Protein AF-A0AA36CR37-F1 (afdb_monomer_lite)

Structure (mmCIF, N/CA/C/O backbone):
data_AF-A0AA36CR37-F1
#
_entry.id   AF-A0AA36CR37-F1
#
loop_
_atom_site.group_PDB
_atom_site.id
_atom_site.type_symbol
_atom_site.label_atom_id
_atom_site.label_alt_id
_atom_site.label_comp_id
_atom_site.label_asym_id
_atom_site.label_entity_id
_atom_site.label_seq_id
_atom_site.pdbx_PDB_ins_code
_atom_site.Cartn_x
_atom_site.Cartn_y
_atom_site.Cartn_z
_atom_site.occupancy
_atom_site.B_iso_or_equiv
_atom_site.auth_seq_id
_atom_site.auth_comp_id
_atom_site.auth_asym_id
_atom_site.auth_atom_id
_atom_site.pdbx_PDB_model_num
ATOM 1 N N . MET A 1 1 ? -10.581 1.719 -8.230 1.00 58.47 1 MET A N 1
ATOM 2 C CA . MET A 1 1 ? -10.222 2.899 -7.417 1.00 58.47 1 MET A CA 1
ATOM 3 C C . MET A 1 1 ? -10.086 4.065 -8.380 1.00 58.47 1 MET A C 1
ATOM 5 O O . MET A 1 1 ? -9.454 3.871 -9.411 1.00 58.47 1 MET A O 1
ATOM 9 N N . ASP A 1 2 ? -10.707 5.212 -8.111 1.00 70.06 2 ASP A N 1
ATOM 10 C CA . ASP A 1 2 ? -10.613 6.367 -9.014 1.00 70.06 2 ASP A CA 1
ATOM 11 C C . ASP A 1 2 ? -9.198 6.959 -9.026 1.00 70.06 2 ASP A C 1
ATOM 13 O O . ASP A 1 2 ? -8.503 6.947 -8.007 1.00 70.06 2 ASP A O 1
ATOM 17 N N . CYS A 1 3 ? -8.774 7.521 -10.164 1.00 65.88 3 CYS A N 1
ATOM 18 C CA . CYS A 1 3 ? -7.443 8.125 -10.312 1.00 65.88 3 CYS A CA 1
ATOM 19 C C . CYS A 1 3 ? -7.154 9.187 -9.240 1.00 65.88 3 CYS A C 1
ATOM 21 O O . CYS A 1 3 ? -6.033 9.268 -8.749 1.00 65.88 3 CYS A O 1
ATOM 23 N N . ALA A 1 4 ? -8.167 9.960 -8.830 1.00 70.19 4 ALA A N 1
ATOM 24 C CA . ALA A 1 4 ? -8.030 10.970 -7.782 1.00 70.19 4 ALA A CA 1
ATOM 25 C C . ALA A 1 4 ? -7.630 10.357 -6.430 1.00 70.19 4 ALA A C 1
ATOM 27 O O . ALA A 1 4 ? -6.719 10.862 -5.776 1.00 70.19 4 ALA A O 1
ATOM 28 N N . ALA A 1 5 ? -8.249 9.238 -6.042 1.00 69.44 5 ALA A N 1
ATOM 29 C CA . ALA A 1 5 ? -7.909 8.525 -4.813 1.00 69.44 5 ALA A CA 1
ATOM 30 C C . ALA A 1 5 ? -6.483 7.958 -4.872 1.00 69.44 5 ALA A C 1
ATOM 32 O O . ALA A 1 5 ? -5.746 8.026 -3.891 1.00 69.44 5 ALA A O 1
ATOM 33 N N . LEU A 1 6 ? -6.063 7.473 -6.044 1.00 67.94 6 LEU A N 1
ATOM 34 C CA . LEU A 1 6 ? -4.705 6.979 -6.261 1.00 67.94 6 LEU A CA 1
ATOM 35 C C . LEU A 1 6 ? -3.662 8.111 -6.163 1.00 67.94 6 LEU A C 1
ATOM 37 O O . LEU A 1 6 ? -2.621 7.939 -5.530 1.00 67.94 6 LEU A O 1
ATOM 41 N N . CYS A 1 7 ? -3.948 9.287 -6.734 1.00 70.19 7 CYS A N 1
ATOM 42 C CA . CYS A 1 7 ? -3.107 10.485 -6.619 1.00 70.19 7 CYS A CA 1
ATOM 43 C C . CYS A 1 7 ? -2.995 10.987 -5.171 1.00 70.19 7 CYS A C 1
ATOM 45 O O . CYS A 1 7 ? -1.906 11.308 -4.704 1.00 70.19 7 CYS A O 1
ATOM 47 N N . LEU A 1 8 ? -4.109 11.022 -4.439 1.00 71.50 8 LEU A N 1
ATOM 48 C CA . LEU A 1 8 ? -4.128 11.384 -3.021 1.00 71.50 8 LEU A CA 1
ATOM 49 C C . LEU A 1 8 ? -3.321 10.394 -2.174 1.00 71.50 8 LEU A C 1
ATOM 51 O O . LEU A 1 8 ? -2.512 10.805 -1.345 1.00 71.50 8 LEU A O 1
ATOM 55 N N . PHE A 1 9 ? -3.488 9.094 -2.417 1.00 74.44 9 PHE A N 1
ATOM 56 C CA . PHE A 1 9 ? -2.753 8.059 -1.701 1.00 74.44 9 PHE A CA 1
ATOM 57 C C . PHE A 1 9 ? -1.248 8.125 -1.983 1.00 74.44 9 PHE A C 1
ATOM 59 O O . PHE A 1 9 ? -0.453 8.153 -1.048 1.00 74.44 9 PHE A O 1
ATOM 66 N N . THR A 1 10 ? -0.851 8.222 -3.257 1.00 74.12 10 THR A N 1
ATOM 67 C CA . THR A 1 10 ? 0.560 8.371 -3.674 1.00 74.12 10 THR A CA 1
ATOM 68 C C . THR A 1 10 ? 1.224 9.616 -3.076 1.00 74.12 10 THR A C 1
ATOM 70 O O . THR A 1 10 ? 2.375 9.540 -2.638 1.00 74.12 10 THR A O 1
ATOM 73 N N . ALA A 1 11 ? 0.498 10.736 -2.993 1.00 73.12 11 ALA A N 1
ATOM 74 C CA . ALA A 1 11 ? 0.961 11.941 -2.308 1.00 73.12 11 ALA A CA 1
ATOM 75 C C . ALA A 1 11 ? 1.119 11.717 -0.795 1.00 73.12 11 ALA A C 1
ATOM 77 O O . ALA A 1 11 ? 2.156 12.066 -0.230 1.00 73.12 11 ALA A O 1
ATOM 78 N N . ALA A 1 12 ? 0.137 11.084 -0.149 1.00 75.12 12 ALA A N 1
ATOM 79 C CA . ALA A 1 12 ? 0.159 10.818 1.288 1.00 75.12 12 ALA A CA 1
ATOM 80 C C . ALA A 1 12 ? 1.325 9.898 1.691 1.00 75.12 12 ALA A C 1
ATOM 82 O O . ALA A 1 12 ? 2.008 10.149 2.685 1.00 75.12 12 ALA A O 1
ATOM 83 N N . VAL A 1 13 ? 1.628 8.871 0.885 1.00 78.25 13 VAL A N 1
ATOM 84 C CA . VAL A 1 13 ? 2.784 7.988 1.127 1.00 78.25 13 VAL A CA 1
ATOM 85 C C . VAL A 1 13 ? 4.130 8.634 0.764 1.00 78.25 13 VAL A C 1
ATOM 87 O O . VAL A 1 13 ? 5.173 7.986 0.887 1.00 78.25 13 VAL A O 1
ATOM 90 N N . ASN A 1 14 ? 4.128 9.900 0.322 1.00 71.62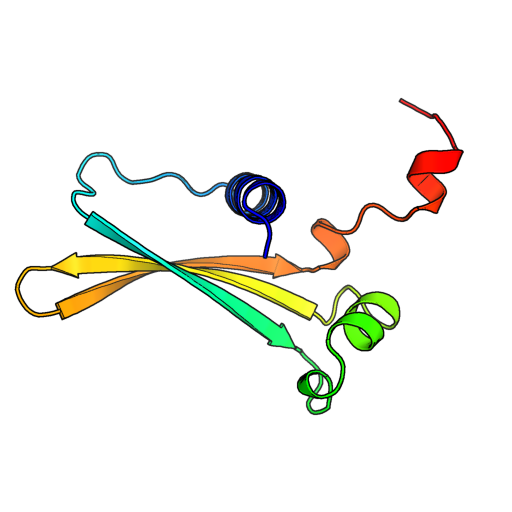 14 ASN A N 1
ATOM 91 C CA . ASN A 1 14 ? 5.298 10.646 -0.145 1.00 71.62 14 ASN A CA 1
ATOM 92 C C . ASN A 1 14 ? 6.123 9.861 -1.176 1.00 71.62 14 ASN A C 1
ATOM 94 O O . ASN A 1 14 ? 7.358 9.828 -1.119 1.00 71.62 14 ASN A O 1
ATOM 98 N N . PHE A 1 15 ? 5.448 9.196 -2.117 1.00 69.75 15 PHE A N 1
ATOM 99 C CA . PHE A 1 15 ? 6.147 8.450 -3.152 1.00 69.75 15 PHE A CA 1
ATOM 100 C C . PHE A 1 15 ? 6.894 9.411 -4.085 1.00 69.75 15 PHE A C 1
ATOM 102 O O . PHE A 1 15 ? 6.328 10.372 -4.606 1.00 69.75 15 PHE A O 1
ATOM 109 N N . ARG A 1 16 ? 8.182 9.143 -4.312 1.00 66.75 16 ARG A N 1
ATOM 110 C CA . ARG A 1 16 ? 9.006 9.846 -5.298 1.00 66.75 16 ARG A CA 1
ATOM 111 C C . ARG A 1 16 ? 9.673 8.812 -6.188 1.00 66.75 16 ARG A C 1
ATOM 113 O O . ARG A 1 16 ? 10.458 8.003 -5.696 1.00 66.75 16 ARG A O 1
ATOM 120 N N . ALA A 1 17 ? 9.371 8.857 -7.483 1.00 63.09 17 ALA A N 1
ATOM 121 C CA . ALA A 1 17 ? 10.088 8.058 -8.467 1.00 63.09 17 ALA A CA 1
ATOM 122 C C . ALA A 1 17 ? 11.578 8.441 -8.451 1.00 63.09 17 ALA A C 1
ATOM 124 O O . ALA A 1 17 ? 11.926 9.621 -8.342 1.00 63.09 17 ALA A O 1
ATOM 125 N N . GLY A 1 18 ? 12.458 7.442 -8.512 1.00 65.31 18 GLY A N 1
ATOM 126 C CA . GLY A 1 18 ? 13.895 7.677 -8.571 1.00 65.31 18 GLY A CA 1
ATOM 127 C C . GLY A 1 18 ? 14.302 8.279 -9.923 1.00 65.31 18 GLY A C 1
ATOM 128 O O . GLY A 1 18 ? 13.627 8.052 -10.925 1.00 65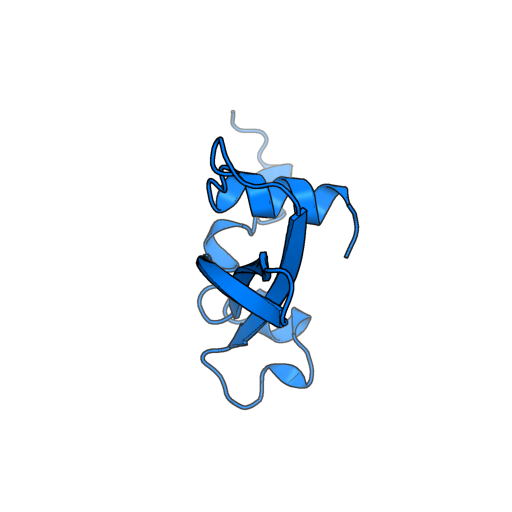.31 18 GLY A O 1
ATOM 129 N N . PRO A 1 19 ? 15.429 9.008 -9.995 1.00 58.69 19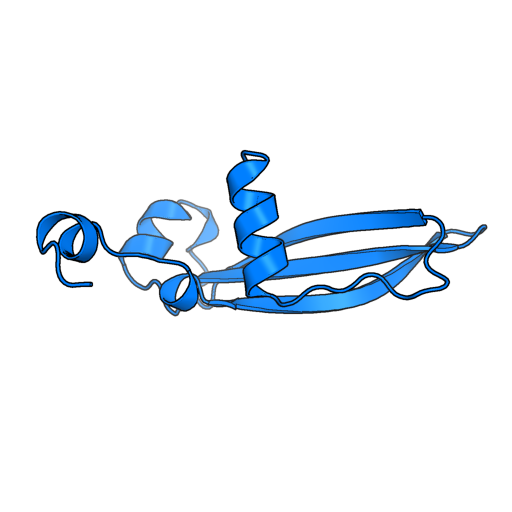 PRO A N 1
ATOM 130 C CA . PRO A 1 19 ? 15.857 9.682 -11.225 1.00 58.69 19 PRO A CA 1
ATOM 131 C C . PRO A 1 19 ? 16.193 8.726 -12.386 1.00 58.69 19 PRO A C 1
ATOM 133 O O . PRO A 1 19 ? 16.190 9.153 -13.534 1.00 58.69 19 PRO A O 1
ATOM 136 N N . ASN A 1 20 ? 16.453 7.444 -12.102 1.00 62.38 20 ASN A N 1
ATOM 137 C CA . ASN A 1 20 ? 16.794 6.417 -13.098 1.00 62.38 20 ASN A CA 1
ATOM 138 C C . ASN A 1 20 ? 15.666 5.399 -13.332 1.00 62.38 20 ASN A C 1
ATOM 140 O O . ASN A 1 20 ? 15.887 4.371 -13.968 1.00 62.38 20 ASN A O 1
ATOM 144 N N . THR A 1 21 ? 14.475 5.647 -12.790 1.00 64.06 21 THR A N 1
ATOM 145 C CA . THR A 1 21 ? 13.340 4.738 -12.929 1.00 64.06 21 THR A CA 1
ATOM 146 C C . THR A 1 21 ? 12.775 4.837 -14.348 1.00 64.06 21 THR A C 1
ATOM 148 O O . THR A 1 21 ? 12.180 5.847 -14.710 1.00 64.06 21 THR A O 1
ATOM 151 N N . MET A 1 22 ? 12.984 3.800 -15.166 1.00 64.06 22 MET A N 1
ATOM 152 C CA . MET A 1 22 ? 12.578 3.790 -16.582 1.00 64.06 22 MET A CA 1
ATOM 153 C C . MET A 1 22 ? 11.160 3.248 -16.806 1.00 64.06 22 MET A C 1
ATOM 155 O O . MET A 1 22 ? 10.440 3.745 -17.668 1.00 64.06 22 MET A O 1
ATOM 159 N N . SER A 1 23 ? 10.757 2.225 -16.049 1.00 75.12 23 SER A N 1
ATOM 160 C CA . SER A 1 23 ? 9.434 1.601 -16.137 1.00 75.12 23 SER A CA 1
ATOM 161 C C . SER A 1 23 ? 9.073 0.983 -14.789 1.00 75.12 23 SER A C 1
ATOM 163 O O . SER A 1 23 ? 9.822 0.157 -14.263 1.00 75.12 23 SER A O 1
ATOM 165 N N . CYS A 1 24 ? 7.939 1.403 -14.231 1.00 71.38 24 CYS A N 1
ATOM 166 C CA . CYS A 1 24 ? 7.425 0.877 -12.976 1.00 71.38 24 CYS A CA 1
ATOM 167 C C . CYS A 1 24 ? 5.983 0.420 -13.111 1.00 71.38 24 CYS A C 1
ATOM 169 O O . CYS A 1 24 ? 5.162 1.133 -13.688 1.00 71.38 24 CYS A O 1
ATOM 171 N N . ASP A 1 25 ? 5.701 -0.706 -12.468 1.00 79.50 25 ASP A N 1
ATOM 172 C CA . ASP A 1 25 ? 4.356 -1.159 -12.170 1.00 79.50 25 ASP A CA 1
ATOM 173 C C . ASP A 1 25 ? 4.028 -0.852 -10.711 1.00 79.50 25 ASP A C 1
ATOM 175 O O . ASP A 1 25 ? 4.871 -0.944 -9.812 1.00 79.50 25 ASP A O 1
ATOM 179 N N . TYR A 1 26 ? 2.779 -0.469 -10.474 1.00 78.62 26 TYR A N 1
ATOM 180 C CA . TYR A 1 26 ? 2.292 -0.085 -9.158 1.00 78.62 26 TYR A CA 1
ATOM 181 C C . TYR A 1 26 ? 1.145 -0.999 -8.768 1.00 78.62 26 TYR A C 1
ATOM 183 O O . TYR A 1 26 ? 0.217 -1.212 -9.547 1.00 78.62 26 TYR A O 1
ATOM 191 N N . CYS A 1 27 ? 1.188 -1.502 -7.541 1.00 78.44 27 CYS A N 1
ATOM 192 C CA . CYS A 1 27 ? 0.100 -2.276 -6.971 1.00 78.44 27 CYS A CA 1
ATOM 193 C C . CYS A 1 27 ? -0.312 -1.651 -5.642 1.00 78.44 27 CYS A C 1
ATOM 195 O O . CYS A 1 27 ? 0.525 -1.450 -4.759 1.00 78.44 27 CYS A O 1
ATOM 197 N N . VAL A 1 28 ? -1.602 -1.345 -5.508 1.00 79.00 28 VAL A N 1
ATOM 198 C CA . VAL A 1 28 ? -2.186 -0.960 -4.225 1.00 79.00 28 VAL A CA 1
ATOM 199 C C . VAL A 1 28 ? -2.778 -2.211 -3.599 1.00 79.00 28 VAL A C 1
ATOM 201 O O . VAL A 1 28 ? -3.719 -2.791 -4.137 1.00 79.00 28 VAL A O 1
ATOM 204 N N . ASP A 1 29 ? -2.214 -2.608 -2.467 1.00 83.38 29 ASP A N 1
ATOM 205 C CA . ASP A 1 29 ? -2.687 -3.727 -1.664 1.00 83.38 29 ASP A CA 1
ATOM 206 C C . ASP A 1 29 ? -3.363 -3.197 -0.397 1.00 83.38 29 ASP A C 1
ATOM 208 O O . ASP A 1 29 ? -2.944 -2.188 0.179 1.00 83.38 29 ASP A O 1
ATOM 212 N N . THR A 1 30 ? -4.422 -3.873 0.028 1.00 78.81 30 THR A N 1
ATOM 213 C CA . THR A 1 30 ? -5.146 -3.545 1.253 1.00 78.81 30 THR A CA 1
ATOM 214 C C . THR A 1 30 ? -4.928 -4.669 2.243 1.00 78.81 30 THR A C 1
ATOM 216 O O . THR A 1 30 ? -5.244 -5.823 1.975 1.00 78.81 30 THR A O 1
ATOM 219 N N . ARG A 1 31 ? -4.393 -4.329 3.407 1.00 84.56 31 ARG A N 1
ATOM 220 C CA . ARG A 1 31 ? -4.095 -5.263 4.485 1.00 84.56 31 ARG A CA 1
ATOM 221 C C . ARG A 1 31 ? -4.950 -4.919 5.683 1.00 84.56 31 ARG A C 1
ATOM 223 O O . ARG A 1 31 ? -5.202 -3.751 5.956 1.00 84.56 31 ARG A O 1
ATOM 230 N N . SER A 1 32 ? -5.368 -5.938 6.415 1.00 79.56 32 SER A N 1
ATOM 231 C CA . SER A 1 32 ? -6.065 -5.748 7.677 1.00 79.56 32 SER A CA 1
ATOM 232 C C . SER A 1 32 ? -5.308 -6.408 8.813 1.00 79.56 32 SER A C 1
ATOM 234 O O . SER A 1 32 ? -4.704 -7.467 8.637 1.00 79.56 32 SER A O 1
ATOM 236 N N . THR A 1 33 ? -5.369 -5.795 9.989 1.00 77.94 33 THR A N 1
ATOM 237 C CA . THR A 1 33 ? -4.971 -6.429 11.250 1.00 77.94 33 THR A CA 1
ATOM 238 C C . THR A 1 33 ? -5.996 -7.467 11.728 1.00 77.94 33 THR A C 1
ATOM 240 O O . THR A 1 33 ? -5.683 -8.264 12.612 1.00 77.94 33 THR A O 1
ATOM 243 N N . TYR A 1 34 ? -7.192 -7.503 11.127 1.00 74.12 34 TYR A N 1
ATOM 244 C CA . TYR A 1 34 ? -8.273 -8.435 11.440 1.00 74.12 34 TYR A CA 1
ATOM 245 C C . TYR A 1 34 ? -8.455 -9.482 10.340 1.00 74.12 34 TYR A C 1
ATOM 247 O O . TYR A 1 34 ? -8.449 -9.181 9.147 1.00 74.12 34 TYR A O 1
ATOM 255 N N . LYS A 1 35 ? -8.676 -10.729 10.758 1.00 68.81 35 LYS A N 1
ATOM 256 C CA . LYS A 1 35 ? -8.794 -11.883 9.859 1.00 68.81 35 LYS A CA 1
ATOM 257 C C . LYS A 1 35 ? -10.042 -11.834 8.965 1.00 68.81 35 LYS A C 1
ATOM 259 O O . LYS A 1 35 ? -9.965 -12.243 7.812 1.00 68.81 35 LYS A O 1
ATOM 264 N N . ASP A 1 36 ? -11.133 -11.262 9.471 1.00 67.44 36 ASP A N 1
ATOM 265 C CA . ASP A 1 36 ? -12.459 -11.273 8.824 1.00 67.44 36 ASP A CA 1
ATOM 266 C C . ASP A 1 36 ? -12.761 -9.970 8.062 1.00 67.44 36 ASP A C 1
ATOM 268 O O . ASP A 1 36 ? -13.883 -9.680 7.664 1.00 67.44 36 ASP A O 1
ATOM 272 N N . CYS A 1 37 ? -11.743 -9.134 7.868 1.00 69.50 37 CYS A N 1
ATOM 273 C CA . CYS A 1 37 ? -11.919 -7.802 7.302 1.00 69.50 37 CYS A CA 1
ATOM 274 C C . CYS A 1 37 ? -12.162 -7.794 5.789 1.00 69.50 37 CYS A C 1
ATOM 276 O O . CYS A 1 37 ? -12.673 -6.823 5.233 1.00 69.50 37 CYS A O 1
ATOM 278 N N . PHE A 1 38 ? -11.764 -8.869 5.113 1.00 65.25 38 PHE A N 1
ATOM 279 C CA . PHE A 1 38 ? -11.817 -8.965 3.659 1.00 65.25 38 PHE A CA 1
ATOM 280 C C . PHE A 1 38 ? -13.226 -9.247 3.123 1.00 65.25 38 PHE A C 1
ATOM 282 O O . PHE A 1 38 ? -13.463 -9.008 1.941 1.00 65.25 38 PHE A O 1
ATOM 289 N N . ASP A 1 39 ? -14.163 -9.671 3.979 1.00 75.06 39 ASP A N 1
ATOM 290 C CA . ASP A 1 39 ? -15.566 -9.872 3.598 1.00 75.06 39 ASP A CA 1
ATOM 291 C C . ASP A 1 39 ? -16.291 -8.535 3.369 1.00 75.06 39 ASP A C 1
ATOM 293 O O . ASP A 1 39 ? -17.162 -8.432 2.504 1.00 75.06 39 ASP A O 1
ATOM 297 N N . ASN A 1 40 ? -15.904 -7.486 4.105 1.00 74.19 40 ASN A N 1
ATOM 298 C CA . ASN A 1 40 ? -16.417 -6.131 3.920 1.00 74.19 40 ASN A CA 1
ATOM 299 C C . ASN A 1 40 ? -15.397 -5.073 4.369 1.00 74.19 40 ASN A C 1
ATOM 301 O O . ASN A 1 40 ? -15.398 -4.593 5.506 1.00 74.19 40 ASN A O 1
ATOM 305 N N . VAL A 1 41 ? -14.543 -4.668 3.430 1.00 72.81 41 VAL A N 1
ATOM 306 C CA . VAL A 1 41 ? -13.460 -3.706 3.677 1.00 72.81 41 VAL A CA 1
ATOM 307 C C . VAL A 1 41 ? -13.984 -2.344 4.156 1.00 72.81 41 VAL A C 1
ATOM 309 O O . VAL A 1 41 ? -13.355 -1.729 5.017 1.00 72.81 41 VAL A O 1
ATOM 312 N N . LEU A 1 42 ? -15.139 -1.879 3.654 1.00 73.62 42 LEU A N 1
ATOM 313 C CA . LEU A 1 42 ? -15.727 -0.600 4.080 1.00 73.62 42 LEU A CA 1
ATOM 314 C C . LEU A 1 42 ? -16.190 -0.647 5.536 1.00 73.62 42 LEU A C 1
ATOM 316 O O . LEU A 1 42 ? -15.890 0.261 6.304 1.00 73.62 42 LEU A O 1
ATOM 320 N N . GLU A 1 43 ? -16.910 -1.695 5.927 1.00 75.50 43 GLU A N 1
ATOM 321 C CA . GLU A 1 43 ? -17.377 -1.852 7.309 1.00 75.50 43 GLU A CA 1
ATOM 322 C C . GLU A 1 43 ? -16.203 -1.880 8.289 1.00 75.50 43 GLU A C 1
ATOM 324 O O . GLU A 1 43 ? -16.229 -1.227 9.332 1.00 75.50 43 GLU A O 1
ATOM 329 N N . CYS A 1 44 ? -15.136 -2.569 7.902 1.00 76.19 44 CYS A N 1
ATOM 330 C CA . CYS A 1 44 ? -13.884 -2.591 8.633 1.00 76.19 44 CYS A CA 1
ATOM 331 C C . CYS A 1 44 ? -13.264 -1.199 8.796 1.00 76.19 44 CYS A C 1
ATOM 333 O O . CYS A 1 44 ? -12.903 -0.809 9.907 1.00 76.19 44 CYS A O 1
ATOM 335 N N . ALA A 1 45 ? -13.180 -0.444 7.696 1.00 75.62 45 ALA A N 1
ATOM 336 C CA . ALA A 1 45 ? -12.641 0.910 7.674 1.00 75.62 45 ALA A CA 1
ATOM 337 C C . ALA A 1 45 ? -13.413 1.852 8.611 1.00 75.62 45 ALA A C 1
ATOM 339 O O . ALA A 1 45 ? -12.809 2.682 9.285 1.00 75.62 45 ALA A O 1
ATOM 340 N N . TYR A 1 46 ? -14.739 1.703 8.689 1.00 76.00 46 TYR A N 1
ATOM 341 C CA . TYR A 1 46 ? -15.579 2.488 9.595 1.00 76.00 46 TYR A CA 1
ATOM 342 C C . TYR A 1 46 ? -15.487 2.039 11.054 1.00 76.00 46 TYR A C 1
ATOM 344 O O . TYR A 1 46 ? -15.565 2.873 11.956 1.00 76.00 46 TYR A O 1
ATOM 352 N N . ARG A 1 47 ? -15.349 0.733 11.304 1.00 79.25 47 ARG A N 1
ATOM 353 C CA . ARG A 1 47 ? -15.324 0.172 12.660 1.00 79.25 47 ARG A CA 1
ATOM 354 C C . ARG A 1 47 ? -13.991 0.403 13.361 1.00 79.25 47 ARG A C 1
ATOM 356 O O . ARG A 1 47 ? -13.978 0.768 14.534 1.00 79.25 47 ARG A O 1
ATOM 363 N N . ASP A 1 48 ? -12.894 0.167 12.651 1.00 78.56 48 ASP A N 1
ATOM 364 C CA . ASP A 1 48 ? -11.538 0.413 13.128 1.00 78.56 48 ASP A CA 1
ATOM 365 C C . ASP A 1 48 ? -10.652 0.910 11.973 1.00 78.56 48 ASP A C 1
ATOM 367 O O . ASP A 1 48 ? -9.937 0.125 11.339 1.00 78.56 48 ASP A O 1
ATOM 371 N N . PRO A 1 49 ? -10.655 2.227 11.705 1.00 77.19 49 PRO A N 1
ATOM 372 C CA . PRO A 1 49 ? -9.847 2.807 10.640 1.00 77.19 49 PRO A CA 1
ATOM 373 C C . PRO A 1 49 ? -8.342 2.607 10.867 1.00 77.19 49 PRO A C 1
ATOM 375 O O . PRO A 1 49 ? -7.574 2.687 9.911 1.00 77.19 49 PRO A O 1
ATOM 378 N N . ALA A 1 50 ? -7.893 2.340 12.103 1.00 82.06 50 ALA A N 1
ATOM 379 C CA . ALA A 1 50 ? -6.486 2.060 12.376 1.00 82.06 50 ALA A CA 1
ATOM 380 C C . ALA A 1 50 ? -6.066 0.668 11.869 1.00 82.06 50 ALA A C 1
ATOM 382 O O . ALA A 1 50 ? -4.923 0.483 11.447 1.00 82.06 50 ALA A O 1
ATOM 383 N N . GLY A 1 51 ? -6.996 -0.291 11.898 1.00 79.06 51 GLY A N 1
ATOM 384 C CA . GLY A 1 51 ? -6.769 -1.686 11.525 1.00 79.06 51 GLY A CA 1
ATOM 385 C C . GLY A 1 51 ? -6.733 -1.955 10.022 1.00 79.06 51 GLY A C 1
ATOM 386 O O . GLY A 1 51 ? 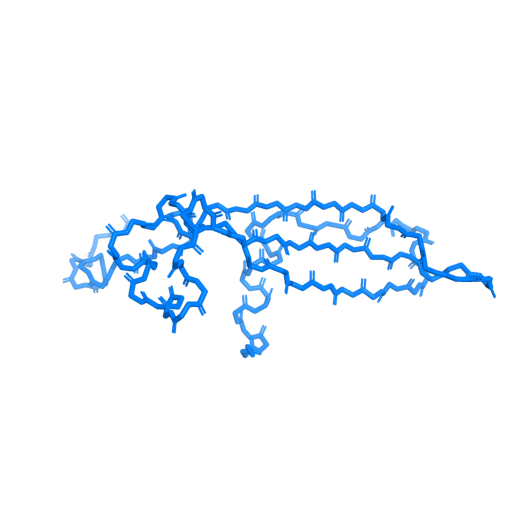-6.239 -3.004 9.608 1.00 79.06 51 GLY A O 1
ATOM 387 N N . LEU A 1 52 ? -7.207 -1.016 9.197 1.00 84.50 52 LEU A N 1
ATOM 388 C CA . LEU A 1 52 ? -7.081 -1.090 7.745 1.00 84.50 52 LEU A CA 1
ATOM 389 C C . LEU A 1 52 ? -5.813 -0.360 7.289 1.00 84.50 52 LEU A C 1
ATOM 391 O O . LEU A 1 52 ? -5.648 0.832 7.534 1.00 84.50 52 LEU A O 1
ATOM 395 N N . ILE A 1 53 ? -4.917 -1.069 6.609 1.00 85.81 53 ILE A N 1
ATOM 396 C CA . ILE A 1 53 ? -3.642 -0.553 6.112 1.00 85.81 53 ILE A CA 1
ATOM 397 C C . ILE A 1 53 ? -3.639 -0.624 4.588 1.00 85.81 53 ILE A C 1
ATOM 399 O O . ILE A 1 53 ? -3.798 -1.689 3.998 1.00 85.81 53 ILE A O 1
ATOM 403 N N . LEU A 1 54 ? -3.410 0.511 3.943 1.00 84.56 54 LEU A N 1
ATOM 404 C CA . LEU A 1 54 ? -3.241 0.609 2.499 1.00 84.56 54 LEU A CA 1
ATOM 405 C C . LEU A 1 54 ? -1.747 0.661 2.196 1.00 84.56 54 LEU A C 1
ATOM 407 O O . LEU A 1 54 ? -1.037 1.480 2.778 1.00 84.56 54 LEU A O 1
ATOM 411 N N . CYS A 1 55 ? -1.264 -0.178 1.285 1.00 86.69 55 CYS A N 1
ATOM 412 C CA . CYS A 1 55 ? 0.141 -0.236 0.893 1.00 86.69 55 CYS A CA 1
ATOM 413 C C . CYS A 1 55 ? 0.303 -0.000 -0.610 1.00 86.69 55 CYS A C 1
ATOM 415 O O . CYS A 1 55 ? -0.281 -0.708 -1.426 1.00 86.69 55 CYS A O 1
ATOM 417 N N . LEU A 1 56 ? 1.140 0.971 -0.973 1.00 86.38 56 LEU A N 1
ATOM 418 C CA . LEU A 1 56 ? 1.654 1.151 -2.323 1.00 86.38 56 LEU A CA 1
ATOM 419 C C . LEU A 1 56 ? 2.935 0.335 -2.474 1.00 86.38 56 LEU A C 1
ATOM 421 O O . LEU A 1 56 ? 3.970 0.693 -1.905 1.00 86.38 56 LEU A O 1
ATOM 425 N N . ASN A 1 57 ? 2.867 -0.722 -3.272 1.00 86.19 57 ASN A N 1
ATOM 426 C CA . ASN A 1 57 ? 4.034 -1.475 -3.706 1.00 86.19 57 ASN A CA 1
ATOM 427 C C . ASN A 1 57 ? 4.453 -0.966 -5.087 1.00 86.19 57 ASN A C 1
ATOM 429 O O . ASN A 1 57 ? 3.621 -0.795 -5.982 1.00 86.19 57 ASN A O 1
ATOM 433 N N . THR A 1 58 ? 5.743 -0.699 -5.253 1.00 82.88 58 THR A N 1
ATOM 434 C CA . THR A 1 58 ? 6.331 -0.276 -6.526 1.00 82.88 58 THR A CA 1
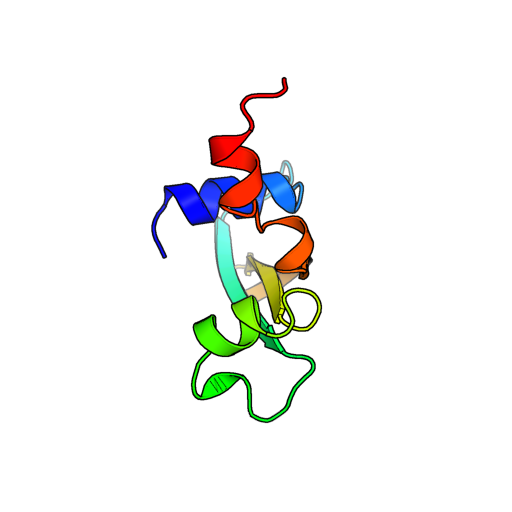ATOM 435 C C . THR A 1 58 ? 7.280 -1.349 -7.009 1.00 82.88 58 THR A C 1
ATOM 437 O O . THR A 1 58 ? 8.207 -1.722 -6.287 1.00 82.88 58 THR A O 1
ATOM 440 N N . TYR A 1 59 ? 7.080 -1.791 -8.240 1.00 83.75 59 TYR A N 1
ATOM 441 C CA . TYR A 1 59 ? 7.921 -2.766 -8.906 1.00 83.75 59 TYR A CA 1
ATOM 442 C C . TYR A 1 59 ? 8.623 -2.091 -10.077 1.00 83.75 59 TYR A C 1
ATOM 444 O O . TYR A 1 59 ? 8.002 -1.381 -10.859 1.00 83.75 59 TYR A O 1
ATOM 452 N N . GLU A 1 60 ? 9.933 -2.263 -10.179 1.00 82.62 60 GLU A N 1
ATOM 453 C CA . GLU A 1 60 ? 10.730 -1.800 -11.309 1.00 82.62 60 GLU A CA 1
ATOM 454 C C . GLU A 1 60 ? 10.869 -2.944 -12.309 1.00 82.62 60 GLU A C 1
ATOM 456 O O . GLU A 1 60 ? 11.340 -4.031 -11.962 1.00 82.62 60 GLU A O 1
ATOM 461 N N . ASN A 1 61 ? 10.450 -2.698 -13.548 1.00 81.75 61 ASN A N 1
ATOM 462 C CA . ASN A 1 61 ? 10.584 -3.672 -14.618 1.00 81.75 61 ASN A CA 1
ATOM 463 C C . ASN A 1 61 ? 12.043 -3.723 -15.061 1.00 81.75 61 ASN A C 1
ATOM 465 O O . ASN A 1 61 ? 12.572 -2.794 -15.671 1.00 81.75 61 ASN A O 1
ATOM 469 N N . ILE A 1 62 ? 12.695 -4.834 -14.745 1.00 81.62 62 ILE A N 1
ATOM 470 C CA . ILE A 1 62 ? 14.018 -5.185 -15.243 1.00 81.62 62 ILE A CA 1
ATOM 471 C C . ILE A 1 62 ? 13.832 -6.162 -16.407 1.00 81.62 62 ILE A C 1
ATOM 473 O O . ILE A 1 62 ? 12.867 -6.915 -16.441 1.00 81.62 62 ILE A O 1
ATOM 477 N N . GLY A 1 63 ? 14.723 -6.172 -17.399 1.00 75.25 63 GLY A N 1
ATOM 478 C CA . GLY A 1 63 ? 14.500 -6.919 -18.653 1.00 75.25 63 GLY A CA 1
ATOM 479 C C . GLY A 1 63 ? 14.147 -8.416 -18.515 1.00 75.25 63 GLY A C 1
ATOM 480 O O . GLY A 1 63 ? 13.651 -9.003 -19.470 1.00 75.25 63 GLY A O 1
ATOM 481 N N . SER A 1 64 ? 14.375 -9.034 -17.349 1.00 80.50 64 SER A N 1
ATOM 482 C CA . SER A 1 64 ? 14.027 -10.425 -17.029 1.00 80.50 64 SER A CA 1
ATOM 483 C C . SER A 1 64 ? 12.890 -10.602 -16.003 1.00 80.50 64 SER A C 1
ATOM 485 O O . SER A 1 64 ? 12.655 -11.731 -15.576 1.00 80.50 64 SER A O 1
ATOM 487 N N . GLY A 1 65 ? 12.214 -9.537 -15.553 1.00 80.19 65 GLY A N 1
ATOM 488 C CA . GLY A 1 65 ? 11.132 -9.617 -14.563 1.00 80.19 65 GLY A CA 1
ATOM 489 C C . GLY A 1 65 ? 10.851 -8.308 -13.817 1.00 80.19 65 GLY A C 1
ATOM 490 O O . GLY A 1 65 ? 11.348 -7.249 -14.175 1.00 80.19 65 GLY A O 1
ATOM 491 N N . ALA A 1 66 ? 10.068 -8.380 -12.745 1.00 81.62 66 ALA A N 1
ATOM 492 C CA . ALA A 1 66 ? 9.749 -7.227 -11.908 1.00 81.62 66 ALA A CA 1
ATOM 493 C C . ALA A 1 66 ? 10.486 -7.327 -10.562 1.00 81.62 66 ALA A C 1
ATOM 495 O O . ALA A 1 66 ? 10.429 -8.362 -9.896 1.00 81.62 66 ALA A O 1
ATOM 496 N N . LEU A 1 67 ? 11.184 -6.263 -10.161 1.00 82.50 67 LEU A N 1
ATOM 497 C CA . LEU A 1 67 ? 11.871 -6.166 -8.872 1.00 82.50 67 LEU A CA 1
ATOM 498 C C . LEU A 1 67 ? 11.088 -5.240 -7.938 1.00 82.50 67 LEU A C 1
ATOM 500 O O . LEU A 1 67 ? 10.890 -4.073 -8.267 1.00 82.50 67 LEU A O 1
ATOM 504 N N . GLU A 1 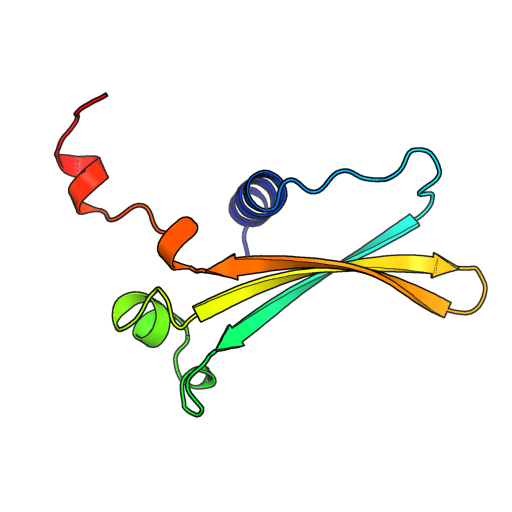68 ? 10.685 -5.716 -6.756 1.00 82.44 68 GLU A N 1
ATOM 505 C CA . GLU A 1 68 ? 10.076 -4.838 -5.748 1.00 82.44 68 GLU A CA 1
ATOM 506 C C . GLU A 1 68 ? 11.091 -3.783 -5.295 1.00 82.44 68 GLU A C 1
ATOM 508 O O . GLU A 1 68 ? 12.156 -4.103 -4.764 1.00 82.44 68 GLU A O 1
ATOM 513 N N . LYS A 1 69 ? 10.768 -2.512 -5.532 1.00 82.12 69 LYS A N 1
ATOM 514 C CA . LYS A 1 69 ? 11.654 -1.388 -5.235 1.00 82.12 69 LYS A CA 1
ATOM 515 C C . LYS A 1 69 ? 11.351 -0.754 -3.892 1.00 82.12 69 LYS A C 1
ATOM 517 O O . LYS A 1 69 ? 12.263 -0.358 -3.167 1.00 82.12 69 LYS A O 1
ATOM 522 N N . SER A 1 70 ? 10.069 -0.604 -3.585 1.00 84.00 70 SER A N 1
ATOM 523 C CA . SER A 1 70 ? 9.636 0.031 -2.351 1.00 84.00 70 SER A CA 1
ATOM 524 C C . SER A 1 70 ? 8.197 -0.304 -2.028 1.00 84.00 70 SER A C 1
ATOM 526 O O . SER A 1 70 ? 7.346 -0.301 -2.918 1.00 84.00 70 SER A O 1
ATOM 528 N N . THR A 1 71 ? 7.940 -0.427 -0.734 1.00 87.56 71 THR A N 1
ATOM 529 C CA . THR A 1 71 ? 6.604 -0.578 -0.176 1.00 87.56 71 THR A CA 1
ATOM 530 C C . THR A 1 71 ? 6.380 0.533 0.835 1.00 87.56 71 THR A C 1
ATOM 532 O O . THR A 1 71 ? 7.180 0.725 1.757 1.00 87.56 71 THR A O 1
ATOM 535 N N . LYS A 1 72 ? 5.323 1.320 0.634 1.00 87.75 72 LYS A N 1
ATOM 536 C CA . LYS A 1 72 ? 4.928 2.409 1.533 1.00 87.75 72 LYS A CA 1
ATOM 537 C C . LYS A 1 72 ? 3.488 2.204 1.953 1.00 87.75 72 LYS A C 1
ATOM 539 O O . LYS A 1 72 ? 2.628 2.041 1.097 1.00 87.75 72 LYS A O 1
ATOM 544 N N . CYS A 1 73 ? 3.233 2.231 3.253 1.00 87.06 73 CYS A N 1
ATOM 545 C CA . CYS A 1 73 ? 1.912 1.962 3.796 1.00 87.06 73 CYS A CA 1
ATOM 546 C C . CYS A 1 73 ? 1.418 3.120 4.656 1.00 87.06 73 CYS A C 1
ATOM 548 O O . CYS A 1 73 ? 2.220 3.813 5.282 1.00 87.06 73 CYS A O 1
ATOM 550 N N . LEU A 1 74 ? 0.102 3.284 4.703 1.00 86.12 74 LEU A N 1
ATOM 551 C CA . LEU A 1 74 ? -0.596 4.194 5.603 1.00 86.12 74 LEU A CA 1
ATOM 552 C C . LEU A 1 74 ? -1.768 3.471 6.240 1.00 86.12 74 LEU A C 1
ATOM 554 O O . LEU A 1 74 ? -2.385 2.600 5.621 1.00 86.12 74 LEU A O 1
ATOM 558 N N . SER A 1 75 ? -2.093 3.865 7.464 1.00 84.44 75 SER A N 1
ATOM 559 C CA . SER A 1 75 ? -3.361 3.476 8.051 1.00 84.44 75 SER A CA 1
ATOM 560 C C . SER A 1 75 ? -4.490 4.246 7.371 1.00 84.44 75 SER A C 1
ATOM 562 O O . SER A 1 75 ? -4.343 5.426 7.047 1.00 84.44 75 SER A O 1
ATOM 564 N N . TYR A 1 76 ? -5.643 3.607 7.186 1.00 79.69 76 TYR A N 1
ATOM 565 C CA . TYR A 1 76 ? -6.838 4.284 6.697 1.00 79.69 76 TYR A CA 1
ATOM 566 C C . TYR A 1 76 ? -7.220 5.455 7.610 1.00 79.69 76 TYR A C 1
ATOM 568 O O . TYR A 1 76 ? -7.667 6.484 7.119 1.00 79.69 76 TYR A O 1
ATOM 576 N N . LYS A 1 77 ? -6.934 5.369 8.916 1.00 81.19 77 LYS A N 1
ATOM 577 C CA . LYS A 1 77 ? -7.082 6.476 9.871 1.00 81.19 77 LYS A CA 1
ATOM 578 C C . LYS A 1 77 ? -6.320 7.744 9.473 1.00 81.19 77 LYS A C 1
ATOM 580 O O . LYS A 1 77 ? -6.823 8.835 9.714 1.00 81.19 77 LYS A O 1
ATOM 585 N N . ASP A 1 78 ? -5.139 7.608 8.877 1.00 77.06 78 ASP A N 1
ATOM 586 C CA . ASP A 1 78 ? -4.305 8.752 8.480 1.00 77.06 78 ASP A CA 1
ATOM 587 C C . ASP A 1 78 ? -4.801 9.401 7.177 1.00 77.06 78 ASP A C 1
ATOM 589 O O . ASP A 1 78 ? -4.417 10.520 6.843 1.00 77.06 78 ASP A O 1
ATOM 593 N N . PHE A 1 79 ? -5.658 8.691 6.439 1.00 69.81 79 PHE A N 1
ATOM 594 C CA . PHE A 1 79 ? -6.277 9.142 5.195 1.00 69.81 79 PHE A CA 1
ATOM 595 C C . PHE A 1 79 ? -7.736 9.588 5.382 1.00 69.81 79 PHE A C 1
ATOM 597 O O . PHE A 1 79 ? -8.249 10.400 4.613 1.00 69.81 79 PHE A O 1
ATOM 604 N N . TYR A 1 80 ? -8.420 9.050 6.391 1.00 66.56 80 TYR A N 1
ATOM 605 C CA . TYR A 1 80 ? -9.835 9.277 6.636 1.00 66.56 80 TYR A CA 1
ATOM 606 C C . TYR A 1 80 ? -10.082 10.681 7.193 1.00 66.56 80 TYR A C 1
ATOM 608 O O . TYR A 1 80 ? -9.877 10.961 8.375 1.00 66.56 80 TYR A O 1
ATOM 616 N N . ILE A 1 81 ? -10.589 11.562 6.334 1.00 59.84 81 ILE A N 1
ATOM 617 C CA . ILE A 1 81 ? -11.213 12.813 6.754 1.00 59.84 81 ILE A CA 1
ATOM 618 C C . ILE A 1 81 ? -12.653 12.468 7.130 1.00 59.84 81 ILE A C 1
ATOM 620 O O . ILE A 1 81 ? -13.477 12.198 6.263 1.00 59.84 81 ILE A O 1
ATOM 624 N N . SER A 1 82 ? -12.946 12.440 8.429 1.00 57.78 82 SER A N 1
ATOM 625 C CA . SER A 1 82 ? -14.310 12.223 8.920 1.00 57.78 82 SER A CA 1
ATOM 626 C C . SER A 1 82 ? -15.261 13.283 8.357 1.00 57.78 82 SER A C 1
ATOM 628 O O . SER A 1 82 ? -14.948 14.474 8.412 1.00 57.78 82 SER A O 1
ATOM 630 N N . ASP A 1 83 ? -16.452 12.876 7.904 1.00 56.16 83 ASP A N 1
ATOM 631 C CA . ASP A 1 83 ? -17.517 13.785 7.441 1.00 56.16 83 ASP A CA 1
ATOM 632 C C . ASP A 1 83 ? -17.881 14.865 8.482 1.00 56.16 83 ASP A C 1
ATOM 634 O O . ASP A 1 83 ? -18.355 15.949 8.142 1.00 56.16 83 ASP A O 1
ATOM 638 N N . GLN A 1 84 ? -17.599 14.627 9.769 1.00 51.41 84 GLN A N 1
ATOM 639 C CA . GLN A 1 84 ? -17.791 15.632 10.822 1.00 51.41 84 GLN A CA 1
ATOM 640 C C . GLN A 1 84 ? -16.847 16.840 10.694 1.00 51.41 84 GLN A C 1
ATOM 642 O O . GLN A 1 84 ? -17.192 17.948 11.112 1.00 51.41 84 GLN A O 1
ATOM 647 N N . VAL A 1 85 ? -15.673 16.660 10.087 1.00 51.00 85 VAL A N 1
ATOM 648 C CA . VAL A 1 85 ? -14.720 17.748 9.825 1.00 51.00 85 VAL A CA 1
ATOM 649 C C . VAL A 1 85 ? -15.197 18.599 8.642 1.00 51.00 85 VAL A C 1
ATOM 651 O O . VAL A 1 85 ? -15.052 19.818 8.661 1.00 51.00 85 VAL A O 1
ATOM 654 N N . MET A 1 86 ? -15.875 17.995 7.658 1.00 47.16 86 MET A N 1
ATOM 655 C CA . MET A 1 86 ? -16.439 18.731 6.519 1.00 47.16 86 MET A CA 1
ATOM 656 C C . MET A 1 86 ? -17.631 19.625 6.895 1.00 47.16 86 MET A C 1
ATOM 658 O O . MET A 1 86 ? -17.866 20.635 6.234 1.00 47.16 86 MET A O 1
ATOM 662 N N . HIS A 1 87 ? -18.350 19.319 7.980 1.00 45.56 87 HIS A N 1
ATOM 663 C CA . HIS A 1 87 ? -19.461 20.149 8.464 1.00 45.56 87 HIS A CA 1
ATOM 664 C C . HIS A 1 87 ? -19.075 21.228 9.479 1.00 45.56 87 HIS A C 1
ATOM 666 O O . HIS A 1 87 ? -19.903 22.087 9.777 1.00 45.56 87 HIS A O 1
ATOM 672 N N . THR A 1 88 ? -17.851 21.216 10.011 1.00 45.34 88 THR A N 1
ATOM 673 C CA . THR A 1 88 ? -17.454 22.177 11.053 1.00 45.34 88 THR A CA 1
ATOM 674 C C . THR A 1 88 ? -16.705 23.395 10.533 1.00 45.34 88 THR A C 1
ATOM 676 O O . THR A 1 88 ? -16.636 24.377 11.263 1.00 45.34 88 THR A O 1
ATOM 679 N N . GLY A 1 89 ? -16.242 23.410 9.277 1.00 43.53 89 GLY A N 1
ATOM 680 C CA . GLY A 1 89 ? -15.768 24.639 8.628 1.00 43.53 89 GLY A CA 1
ATOM 681 C C . GLY A 1 89 ? -14.735 25.422 9.447 1.00 43.53 89 GLY A C 1
ATOM 682 O O . GLY A 1 89 ? -14.822 26.647 9.514 1.00 43.53 89 GLY A O 1
ATOM 683 N N . ILE A 1 90 ? -13.796 24.735 10.102 1.00 43.50 90 ILE A N 1
ATOM 684 C CA . ILE A 1 90 ? -12.682 25.393 10.790 1.00 43.50 90 ILE A CA 1
ATOM 685 C C . ILE A 1 90 ? -11.420 25.189 9.936 1.00 43.50 90 ILE A C 1
ATOM 687 O O . ILE A 1 90 ? -11.105 24.035 9.639 1.00 43.50 90 ILE A O 1
ATOM 691 N N . PRO A 1 91 ? -10.764 26.282 9.495 1.00 46.78 91 PRO A N 1
ATOM 692 C CA . PRO A 1 91 ? -9.557 26.247 8.668 1.00 46.78 91 PRO A CA 1
ATOM 693 C C . PRO A 1 91 ? -8.342 25.642 9.379 1.00 46.78 91 PRO A C 1
ATOM 695 O O . PRO A 1 91 ? -8.289 25.692 10.631 1.00 46.78 91 PRO A O 1
#

Sequence (91 aa):
MDCAALCLFTAAVNFRAGPNTMSCDYCVDTRSTYKDCFDNVLECAYRDPAGLILCLNTYENIGSGALEKSTKCLSYKDFYISDQVMHTGIP

Secondary structure (DSSP, 8-state):
--HHHHHHHHHHTT----TT---EEEEEEEEESSTTGGG-HHHHHHH-TTTEEEEEEEEEEETTEEEEEEEEEEEHHHH---HHHHTT---

Foldseek 3Di:
DDPVVVVLVCVLLVDDDDPPQDDKDKDKDKAFPDPPCVVPVVVVCVVDQQRIKIKIWIWGDDVVGTHTDDIGIDGSVSVDDDVVNVVPPDD

Organism: NCBI:txid96644

pLDDT: mean 72.99, std 11.13, range [43.5, 87.75]

Radius of gyration: 15.78 Å; chains: 1; bounding box: 36×38×32 Å